Protein AF-C7ML06-F1 (afdb_monomer)

Solvent-accessible surface area (backbone atoms only — not comparable to full-atom values): 7392 Å² total; per-residue (Å²): 118,68,74,56,56,66,60,49,49,60,55,52,52,50,52,53,48,52,53,49,52,52,51,50,60,60,67,72,58,82,78,72,74,60,68,58,50,53,49,45,51,52,51,38,52,52,24,48,51,47,26,54,52,26,45,50,47,19,52,52,22,54,76,71,66,38,65,68,53,25,57,52,24,45,51,55,19,52,54,23,46,54,54,30,50,54,39,48,50,52,47,53,53,49,50,70,76,40,78,83,75,61,95,66,79,74,74,73,79,69,89,71,72,60,67,68,60,55,52,52,52,52,53,50,52,54,56,64,73,69,110

Mean predicted aligned error: 15.05 Å

Secondary structure (DSSP, 8-state):
-HHHHHHHHHHHHHHHHHHHHHHHHHHT--S-THHHHHHHHHHHHHHHHHHHHHHHHHHHHHHTT-HHHHHHHHHHHHHHHHHHHHHHHHHHHHHHH-TT----------SS--HHHHHHHHHHHHHHTT-

Nearest PDB structures (foldseek):
  6cnn-assembly1_A  TM=5.145E-01  e=2.661E+00  Homo sapiens
  7ytj-assembly1_A  TM=5.820E-01  e=3.762E+00  Saccharomyces cerevisiae
  6zw6-assembly1_A  TM=3.380E-01  e=1.882E+00  Nostoc punctiforme
  6ye4-assembly1_C  TM=3.956E-01  e=4.473E+00  Serratia marcescens
  5zfv-assembly1_E  TM=4.117E-01  e=5.970E+00  Escherichia coli K-12

Sequence (131 aa):
MVARFARVLPLLVVMALIAAVIYVAVSWRSSPNRAKELLIHIFFGINGLICAFFGLAALYALFESNSVAVELAFSFFAVGAIGLVVTAICRTIFHRNHPHYRFIPVEAEVINPPIWQRIAAEVLRRLLHRR

Structure (mmCIF, N/CA/C/O backbone):
data_AF-C7ML06-F1
#
_entry.id   AF-C7ML06-F1
#
loop_
_atom_site.group_PDB
_atom_site.id
_atom_site.type_symbol
_atom_site.label_atom_id
_atom_site.label_alt_id
_atom_site.label_comp_id
_atom_site.label_asym_id
_atom_site.label_entity_id
_atom_site.label_seq_id
_atom_site.pdbx_PDB_ins_code
_atom_site.Cartn_x
_atom_site.Cartn_y
_atom_site.Cartn_z
_atom_site.occupancy
_atom_site.B_iso_or_equiv
_atom_site.auth_seq_id
_atom_site.auth_comp_id
_atom_site.auth_asym_id
_atom_site.auth_atom_id
_atom_site.pdbx_PDB_model_num
ATOM 1 N N . MET A 1 1 ? -30.906 -8.870 13.295 1.00 50.88 1 MET A N 1
ATOM 2 C CA . MET A 1 1 ? -29.646 -9.634 13.104 1.00 50.88 1 MET A CA 1
ATOM 3 C C . MET A 1 1 ? -29.252 -9.817 11.628 1.00 50.88 1 MET A C 1
ATOM 5 O O . MET A 1 1 ? -28.063 -9.869 11.351 1.00 50.88 1 MET A O 1
ATOM 9 N N . VAL A 1 2 ? -30.195 -9.786 10.671 1.00 45.53 2 VAL A N 1
ATOM 10 C CA . VAL A 1 2 ? -29.931 -9.796 9.207 1.00 45.53 2 VAL A CA 1
ATOM 11 C C . VAL A 1 2 ? -29.136 -8.568 8.711 1.00 45.53 2 VAL A C 1
ATOM 13 O O . VAL A 1 2 ? -28.291 -8.690 7.831 1.00 45.53 2 VAL A O 1
ATOM 16 N N . ALA A 1 3 ? -29.305 -7.400 9.343 1.00 52.03 3 ALA A N 1
ATOM 17 C CA . ALA A 1 3 ? -28.588 -6.170 8.977 1.00 52.03 3 ALA A CA 1
ATOM 18 C C . ALA A 1 3 ? -27.055 -6.240 9.152 1.00 52.03 3 ALA A C 1
ATOM 20 O O . ALA A 1 3 ? -26.329 -5.480 8.517 1.00 52.03 3 ALA A O 1
ATOM 21 N N . ARG A 1 4 ? -26.544 -7.154 9.993 1.00 54.75 4 ARG A N 1
ATOM 22 C CA . ARG A 1 4 ? -25.095 -7.370 10.150 1.00 54.75 4 ARG A CA 1
ATOM 23 C C . ARG A 1 4 ? -24.512 -8.202 9.007 1.00 54.75 4 ARG A C 1
ATOM 25 O O . ARG A 1 4 ? -23.443 -7.863 8.518 1.00 54.75 4 ARG A O 1
ATOM 32 N N . PHE A 1 5 ? -25.230 -9.218 8.522 1.00 45.69 5 PHE A N 1
ATOM 33 C CA . PHE A 1 5 ? -24.801 -10.018 7.365 1.00 45.69 5 PHE A CA 1
ATOM 34 C C . PHE A 1 5 ? -24.693 -9.178 6.087 1.00 45.69 5 PHE A C 1
ATOM 36 O O . PHE A 1 5 ? -23.742 -9.342 5.327 1.00 45.69 5 PHE A O 1
ATOM 43 N N . ALA A 1 6 ? -25.590 -8.204 5.908 1.00 56.16 6 ALA A N 1
ATOM 44 C CA . ALA A 1 6 ? -25.515 -7.242 4.808 1.00 56.16 6 ALA A CA 1
ATOM 45 C C . ALA A 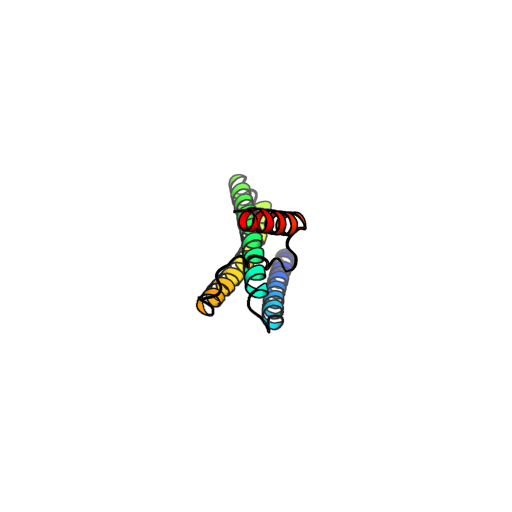1 6 ? -24.265 -6.334 4.860 1.00 56.16 6 ALA A C 1
ATOM 47 O O . ALA A 1 6 ? -23.846 -5.844 3.818 1.00 56.16 6 ALA A O 1
ATOM 48 N N . ARG A 1 7 ? -23.637 -6.136 6.034 1.00 57.84 7 ARG A N 1
ATOM 49 C CA . ARG A 1 7 ? -22.347 -5.422 6.173 1.00 57.84 7 ARG A CA 1
ATOM 50 C C . ARG A 1 7 ? -21.125 -6.320 5.972 1.00 57.84 7 ARG A C 1
ATOM 52 O O . ARG A 1 7 ? -20.084 -5.830 5.558 1.00 57.84 7 ARG A O 1
ATOM 59 N N . VAL A 1 8 ? -21.237 -7.620 6.241 1.00 56.91 8 VAL A N 1
ATOM 60 C CA . VAL A 1 8 ? -20.147 -8.593 6.016 1.00 56.91 8 VAL A CA 1
ATOM 61 C C . VAL A 1 8 ? -20.007 -8.932 4.530 1.00 56.91 8 VAL A C 1
ATOM 63 O O . VAL A 1 8 ? -18.901 -9.147 4.039 1.00 56.91 8 VAL A O 1
ATOM 66 N N . LEU A 1 9 ? -21.121 -8.924 3.796 1.00 64.94 9 LEU A N 1
ATOM 67 C CA . LEU A 1 9 ? -21.166 -9.183 2.360 1.00 64.94 9 LEU A CA 1
ATOM 68 C C . LEU A 1 9 ? -20.241 -8.268 1.526 1.00 64.94 9 LEU A C 1
ATOM 70 O O . LEU A 1 9 ? -19.448 -8.806 0.755 1.00 64.94 9 LEU A O 1
ATOM 74 N N . PRO A 1 10 ? -20.255 -6.926 1.673 1.00 67.75 10 PRO A N 1
ATOM 75 C CA . PRO A 1 10 ? -19.339 -6.064 0.930 1.00 67.75 10 PRO A CA 1
ATOM 76 C C . PRO A 1 10 ? -17.873 -6.332 1.293 1.00 67.75 10 PRO A C 1
ATOM 78 O O . PRO A 1 10 ? -17.020 -6.286 0.414 1.00 67.75 10 PRO A O 1
ATOM 81 N N . LEU A 1 11 ? -17.573 -6.700 2.543 1.00 58.41 11 LEU A N 1
ATOM 82 C CA . LEU A 1 11 ? -16.216 -7.056 2.966 1.00 58.41 11 LEU A CA 1
ATOM 83 C C . LEU A 1 11 ? -15.714 -8.332 2.263 1.00 58.41 11 LEU A C 1
ATOM 85 O O . LEU A 1 11 ? -14.578 -8.386 1.793 1.00 58.41 11 LEU A O 1
ATOM 89 N N . LEU A 1 12 ? -16.579 -9.344 2.141 1.00 67.06 12 LEU A N 1
ATOM 90 C CA . LEU A 1 12 ? -16.290 -10.581 1.408 1.00 67.06 12 LEU A CA 1
ATOM 91 C C . LEU A 1 12 ? -16.097 -10.338 -0.091 1.00 67.06 12 LEU A C 1
ATOM 93 O O . LEU A 1 12 ? -15.182 -10.899 -0.692 1.00 67.06 12 LEU A O 1
ATOM 97 N N . VAL A 1 13 ? -16.920 -9.477 -0.692 1.00 73.88 13 VAL A N 1
ATOM 98 C CA . VAL A 1 13 ? -16.783 -9.090 -2.104 1.00 73.88 13 VAL A CA 1
ATOM 99 C C . VAL A 1 13 ? -15.458 -8.367 -2.341 1.00 73.88 13 VAL A C 1
ATOM 101 O O . VAL A 1 13 ? -14.775 -8.646 -3.323 1.00 73.88 13 VAL A O 1
ATOM 104 N N . VAL A 1 14 ? -15.044 -7.499 -1.417 1.00 74.00 14 VAL A N 1
ATOM 105 C CA . VAL A 1 14 ? -13.744 -6.820 -1.486 1.00 74.00 14 VAL A CA 1
ATOM 106 C C . VAL A 1 14 ? -12.584 -7.814 -1.355 1.00 74.00 14 VAL A C 1
ATOM 108 O O . VAL A 1 14 ? -11.618 -7.715 -2.106 1.00 74.00 14 VAL A O 1
ATOM 111 N N . MET A 1 15 ? -12.688 -8.820 -0.482 1.00 61.56 15 MET A N 1
ATOM 112 C CA . MET A 1 15 ? -11.703 -9.909 -0.389 1.00 61.56 15 MET A CA 1
ATOM 113 C C . MET A 1 15 ? -11.589 -10.725 -1.676 1.00 61.56 15 MET A C 1
ATOM 115 O O . MET A 1 15 ? -10.478 -10.982 -2.143 1.00 61.56 15 MET A O 1
ATOM 119 N N . ALA A 1 16 ? -12.718 -11.075 -2.288 1.00 71.38 16 ALA A N 1
ATOM 120 C CA . ALA A 1 16 ? -12.735 -11.766 -3.572 1.00 71.38 16 ALA A CA 1
ATOM 121 C C . ALA A 1 16 ? -12.132 -10.903 -4.695 1.00 71.38 16 ALA A C 1
ATOM 123 O O . ALA A 1 16 ? -11.350 -11.401 -5.504 1.00 71.38 16 ALA A O 1
ATOM 124 N N . LEU A 1 17 ? -12.437 -9.602 -4.716 1.00 68.75 17 LEU A N 1
ATOM 125 C CA . LEU A 1 17 ? -11.879 -8.655 -5.682 1.00 68.75 17 LEU A CA 1
ATOM 126 C C . LEU A 1 17 ? -10.371 -8.482 -5.515 1.00 68.75 17 LEU A C 1
ATOM 128 O O . LEU A 1 17 ? -9.656 -8.509 -6.511 1.00 68.75 17 LEU A O 1
ATOM 132 N N . ILE A 1 18 ? -9.866 -8.361 -4.284 1.00 67.56 18 ILE A N 1
ATOM 133 C CA . ILE A 1 18 ? -8.421 -8.304 -4.029 1.00 67.56 18 ILE A CA 1
ATOM 134 C C . ILE A 1 18 ? -7.752 -9.580 -4.546 1.00 67.56 18 ILE A C 1
ATOM 136 O O . ILE A 1 18 ? -6.776 -9.494 -5.287 1.00 67.56 18 ILE A O 1
ATOM 140 N N . ALA A 1 19 ? -8.293 -10.756 -4.221 1.00 66.19 19 ALA A N 1
ATOM 141 C CA . ALA A 1 19 ? -7.753 -12.027 -4.699 1.00 66.19 19 ALA A CA 1
ATOM 142 C C . ALA A 1 19 ? -7.738 -12.111 -6.238 1.00 66.19 19 ALA A C 1
ATOM 144 O O . ALA A 1 19 ? -6.738 -12.527 -6.826 1.00 66.19 19 ALA A O 1
ATOM 145 N N . ALA A 1 20 ? -8.806 -11.651 -6.896 1.00 65.94 20 ALA A N 1
ATOM 146 C CA . ALA A 1 20 ? -8.896 -11.590 -8.352 1.00 65.94 20 ALA A CA 1
ATOM 147 C C . ALA A 1 20 ? -7.877 -10.611 -8.957 1.00 65.94 20 ALA A C 1
ATOM 149 O O . ALA A 1 20 ? -7.193 -10.955 -9.918 1.00 65.94 20 ALA A O 1
ATOM 150 N N . VAL A 1 21 ? -7.714 -9.421 -8.375 1.00 64.62 21 VAL A N 1
ATOM 151 C CA . VAL A 1 21 ? -6.723 -8.428 -8.816 1.00 64.62 21 VAL A CA 1
ATOM 152 C C . VAL A 1 21 ? -5.305 -8.974 -8.669 1.00 64.62 21 VAL A C 1
ATOM 154 O O . VAL A 1 21 ? -4.503 -8.815 -9.584 1.00 64.62 21 VAL A O 1
ATOM 157 N N . ILE A 1 22 ? -4.998 -9.669 -7.571 1.00 63.72 22 ILE A N 1
ATOM 158 C CA . ILE A 1 22 ? -3.699 -10.324 -7.364 1.00 63.72 22 ILE A CA 1
ATOM 159 C C . ILE A 1 22 ? -3.471 -11.392 -8.431 1.00 63.72 22 ILE A C 1
ATOM 161 O O . ILE A 1 22 ? -2.414 -11.412 -9.055 1.00 63.72 22 ILE A O 1
ATOM 165 N N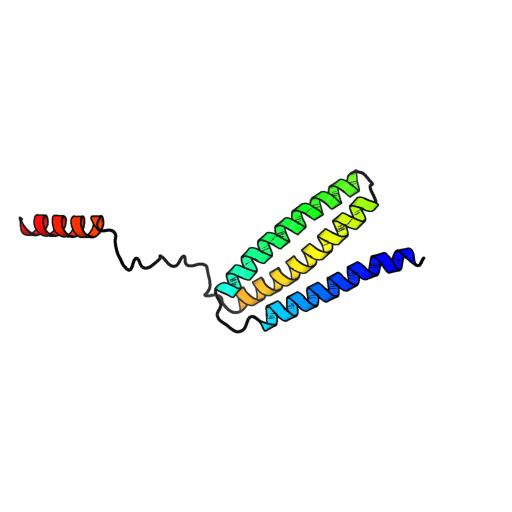 . TYR A 1 23 ? -4.461 -12.246 -8.687 1.00 64.19 23 TYR A N 1
ATOM 166 C CA . TYR A 1 23 ? -4.371 -13.283 -9.712 1.00 64.19 23 TYR A CA 1
ATOM 167 C C . TYR A 1 23 ? -4.164 -12.699 -11.117 1.00 64.19 23 TYR A C 1
ATOM 169 O O . TYR A 1 23 ? -3.298 -13.157 -11.864 1.00 64.19 23 TYR A O 1
ATOM 177 N N . VAL A 1 24 ? -4.908 -11.652 -11.480 1.00 55.78 24 VAL A N 1
ATOM 178 C CA . VAL A 1 24 ? -4.788 -10.977 -12.781 1.00 55.78 24 VAL A CA 1
ATOM 179 C C . VAL A 1 24 ? -3.442 -10.255 -12.898 1.00 55.78 24 VAL A C 1
ATOM 181 O O . VAL A 1 24 ? -2.747 -10.406 -13.899 1.00 55.78 24 VAL A O 1
ATOM 184 N N . ALA A 1 25 ? -3.003 -9.555 -11.852 1.00 57.16 25 ALA A N 1
ATOM 185 C CA . ALA A 1 25 ? -1.700 -8.895 -11.819 1.00 57.16 25 ALA A CA 1
ATOM 186 C C . ALA A 1 25 ? -0.529 -9.888 -11.882 1.00 57.16 25 ALA A C 1
ATOM 188 O O . ALA A 1 25 ? 0.509 -9.573 -12.462 1.00 57.16 25 ALA A O 1
ATOM 189 N N . VAL A 1 26 ? -0.679 -11.082 -11.300 1.00 52.84 26 VAL A N 1
ATOM 190 C CA . VAL A 1 26 ? 0.301 -12.174 -11.384 1.00 52.84 26 VAL A CA 1
ATOM 191 C C . VAL A 1 26 ? 0.287 -12.815 -12.774 1.00 52.84 26 VAL A C 1
ATOM 193 O O . VAL A 1 26 ? 1.354 -13.030 -13.349 1.00 52.84 26 VAL A O 1
ATOM 196 N N . SER A 1 27 ? -0.893 -13.068 -13.343 1.00 49.34 27 SER A N 1
ATOM 197 C CA . SER A 1 27 ? -1.045 -13.742 -14.642 1.00 49.34 27 SER A CA 1
ATOM 198 C C . SER A 1 27 ? -0.652 -12.869 -15.839 1.00 49.34 27 SER A C 1
ATOM 200 O O . SER A 1 27 ? -0.081 -13.381 -16.797 1.00 49.34 27 SER A O 1
ATOM 202 N N . TRP A 1 28 ? -0.837 -11.547 -15.778 1.00 47.97 28 TRP A N 1
ATOM 203 C CA . TRP A 1 28 ? -0.455 -10.619 -16.857 1.00 47.97 28 TRP A CA 1
ATOM 204 C C . TRP A 1 28 ? 1.048 -10.302 -16.902 1.00 47.97 28 TRP A C 1
ATOM 206 O O . TRP A 1 28 ? 1.530 -9.608 -17.794 1.00 47.97 28 TRP A O 1
ATOM 216 N N . ARG A 1 29 ? 1.829 -10.807 -15.944 1.00 48.66 29 ARG A N 1
ATOM 217 C CA . ARG A 1 29 ? 3.218 -10.393 -15.701 1.00 48.66 29 ARG A CA 1
ATOM 218 C C . ARG A 1 29 ? 4.264 -11.261 -16.409 1.00 48.66 29 ARG A C 1
ATOM 220 O O . ARG A 1 29 ? 5.430 -11.282 -16.004 1.00 48.66 29 ARG A O 1
ATOM 227 N N . SER A 1 30 ? 3.904 -11.969 -17.468 1.00 46.06 30 SER A N 1
ATOM 228 C CA . SER A 1 30 ? 4.862 -12.717 -18.286 1.00 46.06 30 SER A CA 1
ATOM 229 C C . SER A 1 30 ? 5.640 -11.765 -19.235 1.00 46.06 30 SER A C 1
ATOM 231 O O . SER A 1 30 ? 5.251 -11.594 -20.381 1.00 46.06 30 SER A O 1
ATOM 233 N N . SER A 1 31 ? 6.742 -11.157 -18.724 1.00 44.03 31 SER A N 1
ATOM 234 C CA . SER A 1 31 ? 7.846 -10.383 -19.400 1.00 44.03 31 SER A CA 1
ATOM 235 C C . SER A 1 31 ? 7.762 -8.826 -19.506 1.00 44.03 31 SER A C 1
ATOM 237 O O . SER A 1 31 ? 6.653 -8.316 -19.623 1.00 44.03 31 SER A O 1
ATOM 239 N N . PRO A 1 32 ? 8.870 -8.016 -19.505 1.00 55.78 32 PRO A N 1
ATOM 240 C CA . PRO A 1 32 ? 10.226 -8.160 -18.935 1.00 55.78 32 PRO A CA 1
ATOM 241 C C . PRO A 1 32 ? 10.534 -7.057 -17.871 1.00 55.78 32 PRO A C 1
ATOM 243 O O . PRO A 1 32 ? 10.425 -5.864 -18.118 1.00 55.78 32 PRO A O 1
ATOM 246 N N . ASN A 1 33 ? 10.901 -7.458 -16.654 1.00 61.44 33 ASN A N 1
ATOM 247 C CA . ASN A 1 33 ? 11.419 -6.739 -15.463 1.00 61.44 33 ASN A CA 1
ATOM 248 C C . ASN A 1 33 ? 11.273 -5.213 -15.180 1.00 61.44 33 ASN A C 1
ATOM 250 O O . ASN A 1 33 ? 11.105 -4.890 -14.008 1.00 61.44 33 ASN A O 1
ATOM 254 N N . ARG A 1 34 ? 11.279 -4.265 -16.128 1.00 58.25 34 ARG A N 1
ATOM 255 C CA . ARG A 1 34 ? 11.186 -2.810 -15.824 1.00 58.25 34 ARG A CA 1
ATOM 256 C C . ARG A 1 34 ? 9.782 -2.315 -15.515 1.00 58.25 34 ARG A C 1
ATOM 258 O O . ARG A 1 34 ? 9.558 -1.696 -14.480 1.00 58.25 34 ARG A O 1
ATOM 265 N N . ALA A 1 35 ? 8.817 -2.625 -16.381 1.00 63.66 35 ALA A N 1
ATOM 266 C CA . ALA A 1 35 ? 7.407 -2.273 -16.157 1.00 63.66 35 ALA A CA 1
ATOM 267 C C . ALA A 1 35 ? 6.884 -2.889 -14.849 1.00 63.66 35 ALA A C 1
ATOM 269 O O . ALA A 1 35 ? 6.064 -2.325 -14.127 1.00 63.66 35 ALA A O 1
ATOM 270 N N . LYS A 1 36 ? 7.449 -4.050 -14.520 1.00 64.06 36 LYS A N 1
ATOM 271 C CA . LYS A 1 36 ? 7.224 -4.777 -13.287 1.00 64.06 36 LYS A CA 1
ATOM 272 C C . LYS A 1 36 ? 7.614 -3.962 -12.050 1.00 64.06 36 LYS A C 1
ATOM 274 O O . LYS A 1 36 ? 6.820 -3.867 -11.111 1.00 64.06 36 LYS A O 1
ATOM 279 N N . GLU A 1 37 ? 8.813 -3.402 -12.045 1.00 66.75 37 GLU A N 1
ATOM 280 C CA . GLU A 1 37 ? 9.336 -2.610 -10.935 1.00 66.75 37 GLU A CA 1
ATOM 281 C C . GLU A 1 37 ? 8.589 -1.283 -10.775 1.00 66.75 37 GLU A C 1
ATOM 283 O O . GLU A 1 37 ? 8.199 -0.933 -9.661 1.00 66.75 37 GLU A O 1
ATOM 288 N N . LEU A 1 38 ? 8.285 -0.608 -11.890 1.00 69.69 38 LEU A N 1
AT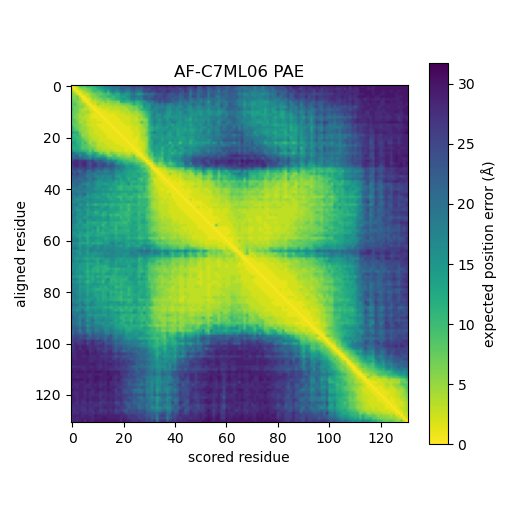OM 289 C CA . LEU A 1 38 ? 7.529 0.647 -11.881 1.00 69.69 38 LEU A CA 1
ATOM 290 C C . LEU A 1 38 ? 6.115 0.456 -11.313 1.00 69.69 38 LEU A C 1
ATOM 292 O O . LEU A 1 38 ? 5.675 1.243 -10.477 1.00 69.69 38 LEU A O 1
ATOM 296 N N . LEU A 1 39 ? 5.434 -0.629 -11.700 1.00 73.88 39 LEU A N 1
ATOM 297 C CA . LEU A 1 39 ? 4.117 -0.971 -11.165 1.00 73.88 39 LEU A CA 1
ATOM 298 C C . LEU A 1 39 ? 4.169 -1.205 -9.653 1.00 73.88 39 LEU A C 1
ATOM 300 O O . LEU A 1 39 ? 3.344 -0.659 -8.930 1.00 73.88 39 LEU A O 1
ATOM 304 N N . ILE A 1 40 ? 5.147 -1.979 -9.165 1.00 74.31 40 ILE A N 1
ATOM 305 C CA . ILE A 1 40 ? 5.312 -2.212 -7.722 1.00 74.31 40 ILE A CA 1
ATOM 306 C C . ILE A 1 40 ? 5.570 -0.888 -6.997 1.00 74.31 40 ILE A C 1
ATOM 308 O O . ILE A 1 40 ? 4.997 -0.661 -5.937 1.00 74.31 40 ILE A O 1
ATOM 312 N N . HIS A 1 41 ? 6.412 -0.014 -7.552 1.00 72.31 41 HIS A N 1
ATOM 313 C CA . HIS A 1 41 ? 6.762 1.260 -6.930 1.00 72.31 41 HIS A CA 1
ATOM 314 C C . HIS A 1 41 ? 5.553 2.197 -6.808 1.00 72.31 41 HIS A C 1
ATOM 316 O O . HIS A 1 41 ? 5.258 2.678 -5.714 1.00 72.31 41 HIS A O 1
ATOM 322 N N . ILE A 1 42 ? 4.815 2.400 -7.904 1.00 73.00 42 ILE A N 1
ATOM 323 C CA . ILE A 1 42 ? 3.617 3.251 -7.930 1.00 73.00 42 ILE A CA 1
ATOM 324 C C . ILE A 1 42 ? 2.542 2.675 -7.008 1.00 73.00 42 ILE A C 1
ATOM 326 O O . ILE A 1 42 ? 1.966 3.391 -6.192 1.00 73.00 42 ILE A O 1
ATOM 330 N N . PHE A 1 43 ? 2.299 1.369 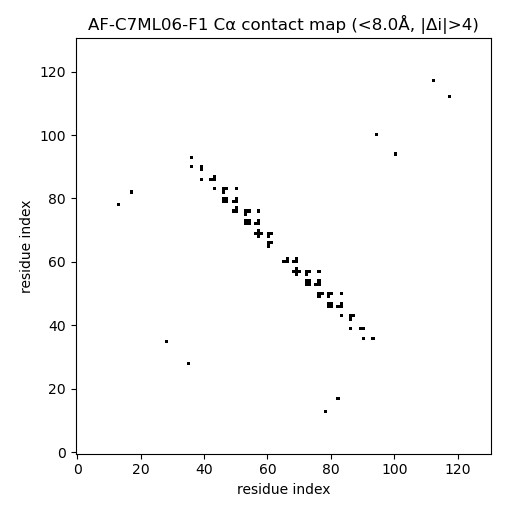-7.093 1.00 74.31 43 PHE A N 1
ATOM 331 C CA . PHE A 1 43 ? 1.253 0.719 -6.317 1.00 74.31 43 PHE A CA 1
ATOM 332 C C . PHE A 1 43 ? 1.590 0.694 -4.817 1.00 74.31 43 PHE A C 1
ATOM 334 O O . PHE A 1 43 ? 0.701 0.886 -3.989 1.00 74.31 43 PHE A O 1
ATOM 341 N N . PHE A 1 44 ? 2.868 0.557 -4.448 1.00 80.38 44 PHE A N 1
ATOM 342 C CA . PHE A 1 44 ? 3.323 0.692 -3.062 1.00 80.38 44 PHE A CA 1
ATOM 343 C C . PHE A 1 44 ? 3.143 2.125 -2.546 1.00 80.38 44 PHE A C 1
ATOM 345 O O . PHE A 1 44 ? 2.671 2.311 -1.428 1.00 80.38 44 PHE A O 1
ATOM 352 N N . GLY A 1 45 ? 3.456 3.134 -3.366 1.00 74.69 45 GLY A N 1
ATOM 353 C CA . GLY A 1 45 ? 3.241 4.541 -3.024 1.00 74.69 45 GLY A CA 1
ATOM 354 C C . GLY A 1 45 ? 1.765 4.874 -2.793 1.00 74.69 45 GLY A C 1
ATOM 355 O O . GLY A 1 45 ? 1.418 5.441 -1.759 1.00 74.69 45 GLY A O 1
ATOM 356 N N . ILE A 1 46 ? 0.885 4.460 -3.711 1.00 75.12 46 ILE A N 1
ATOM 357 C CA . ILE A 1 46 ? -0.561 4.714 -3.617 1.00 75.12 46 ILE A CA 1
ATOM 358 C C . ILE A 1 46 ? -1.174 3.988 -2.414 1.00 75.12 46 ILE A C 1
ATOM 360 O O . ILE A 1 46 ? -1.865 4.619 -1.618 1.00 75.12 46 ILE A O 1
ATOM 364 N N . ASN A 1 47 ? -0.900 2.689 -2.228 1.00 80.06 47 ASN A N 1
ATOM 365 C CA . ASN A 1 47 ? -1.419 1.958 -1.065 1.00 80.06 47 ASN A CA 1
ATOM 366 C C . ASN A 1 47 ? -0.867 2.523 0.250 1.00 80.06 47 ASN A C 1
ATOM 368 O O . ASN A 1 47 ? -1.595 2.587 1.236 1.00 80.06 47 ASN A O 1
ATOM 372 N N . GLY A 1 48 ? 0.391 2.977 0.266 1.00 81.88 48 GLY A N 1
ATOM 373 C CA . GLY A 1 48 ? 0.994 3.607 1.439 1.00 81.88 48 GLY A CA 1
ATOM 374 C C . GLY A 1 48 ? 0.287 4.910 1.806 1.00 81.88 48 GLY A C 1
ATOM 375 O O . GLY A 1 48 ? -0.042 5.119 2.972 1.00 81.88 48 GLY A O 1
ATOM 376 N N . LEU A 1 49 ? -0.019 5.745 0.808 1.00 83.69 49 LEU A N 1
ATOM 377 C CA . LEU A 1 49 ? -0.768 6.987 0.992 1.00 83.69 49 LEU A CA 1
ATOM 378 C C . LEU A 1 49 ? -2.191 6.726 1.504 1.00 83.69 49 LEU A C 1
ATOM 380 O O . LEU A 1 49 ? -2.629 7.378 2.448 1.00 83.69 49 LEU A O 1
ATOM 384 N N . ILE A 1 50 ? -2.891 5.750 0.920 1.00 79.44 50 ILE A N 1
ATOM 385 C CA . ILE A 1 50 ? -4.242 5.353 1.343 1.00 79.44 50 ILE A CA 1
ATOM 386 C C . ILE A 1 50 ? -4.219 4.851 2.791 1.00 79.44 50 ILE A C 1
ATOM 388 O O . ILE A 1 50 ? -5.033 5.293 3.601 1.00 79.44 50 ILE A O 1
ATOM 392 N N . CYS A 1 51 ? -3.265 3.985 3.148 1.00 84.56 51 CYS A N 1
ATOM 393 C CA . CYS A 1 51 ? -3.083 3.530 4.526 1.00 84.56 51 CYS A CA 1
ATOM 394 C C . CYS A 1 51 ? -2.818 4.688 5.486 1.00 84.56 51 CYS A C 1
ATOM 396 O O . CYS A 1 51 ? -3.438 4.750 6.543 1.00 84.56 51 CYS A O 1
ATOM 398 N N . ALA A 1 52 ? -1.921 5.609 5.138 1.00 84.75 52 ALA A N 1
ATOM 399 C CA . ALA A 1 52 ? -1.612 6.747 5.994 1.00 84.75 52 ALA A CA 1
ATOM 400 C C . ALA A 1 52 ? -2.850 7.629 6.217 1.00 84.75 52 ALA A C 1
ATOM 402 O O . ALA A 1 52 ? -3.172 7.961 7.355 1.00 84.75 52 ALA A O 1
ATOM 403 N N . PHE A 1 53 ? -3.580 7.949 5.145 1.00 83.38 53 PHE A N 1
ATOM 404 C CA . PHE A 1 53 ? -4.760 8.806 5.200 1.00 83.38 53 PHE A CA 1
ATOM 405 C C . PHE A 1 53 ? -5.902 8.178 6.009 1.00 83.38 53 PHE A C 1
ATOM 407 O O . PHE A 1 53 ? -6.410 8.791 6.947 1.00 83.38 53 PHE A O 1
ATOM 414 N N . PHE A 1 54 ? -6.277 6.933 5.701 1.00 82.50 54 PHE A N 1
ATOM 415 C CA . PHE A 1 54 ? -7.358 6.250 6.416 1.00 82.50 54 PHE A CA 1
ATOM 416 C C . PHE A 1 54 ? -6.965 5.826 7.832 1.00 82.50 54 PHE A C 1
ATOM 418 O O . PHE A 1 54 ? -7.825 5.796 8.708 1.00 82.50 54 PHE A O 1
ATOM 425 N N . GLY A 1 55 ? -5.683 5.560 8.088 1.00 85.25 55 GLY A N 1
ATOM 426 C CA . GLY A 1 55 ? -5.172 5.321 9.437 1.00 85.25 55 GLY A CA 1
ATOM 427 C C . GLY A 1 55 ? -5.312 6.561 10.318 1.00 85.25 55 GLY A C 1
ATOM 428 O O . GLY A 1 55 ? -5.802 6.459 11.442 1.00 85.25 55 GLY A O 1
ATOM 429 N N . LEU A 1 56 ? -4.972 7.743 9.787 1.00 85.81 56 LEU A N 1
ATOM 430 C CA . LEU A 1 56 ? -5.192 9.020 10.473 1.00 85.81 56 LEU A CA 1
ATOM 431 C C . LEU A 1 56 ? -6.681 9.297 10.698 1.00 85.81 56 LEU A C 1
ATOM 433 O O . LEU A 1 56 ? -7.069 9.694 11.793 1.00 85.81 56 LEU A O 1
ATOM 437 N N . ALA A 1 57 ? -7.517 9.056 9.686 1.00 77.12 57 ALA A N 1
ATOM 438 C CA . ALA A 1 57 ? -8.962 9.235 9.794 1.00 77.12 57 ALA A CA 1
ATOM 439 C C . ALA A 1 57 ? -9.583 8.302 10.848 1.00 77.12 57 ALA A C 1
ATOM 441 O O . ALA A 1 57 ? -10.446 8.729 11.612 1.00 77.12 57 ALA A O 1
ATOM 442 N N . ALA A 1 58 ? -9.118 7.051 10.933 1.00 80.06 58 ALA A N 1
ATOM 443 C CA . ALA A 1 58 ? -9.553 6.100 11.951 1.00 80.06 58 ALA A CA 1
ATOM 444 C C . ALA A 1 58 ? -9.124 6.540 13.359 1.00 80.06 58 ALA A C 1
ATOM 446 O O . ALA A 1 58 ? -9.936 6.488 14.279 1.00 80.06 58 ALA A O 1
ATOM 447 N N . LEU A 1 59 ? -7.886 7.022 13.522 1.00 86.19 59 LEU A N 1
ATOM 448 C CA . LEU A 1 59 ? -7.387 7.594 14.779 1.00 86.19 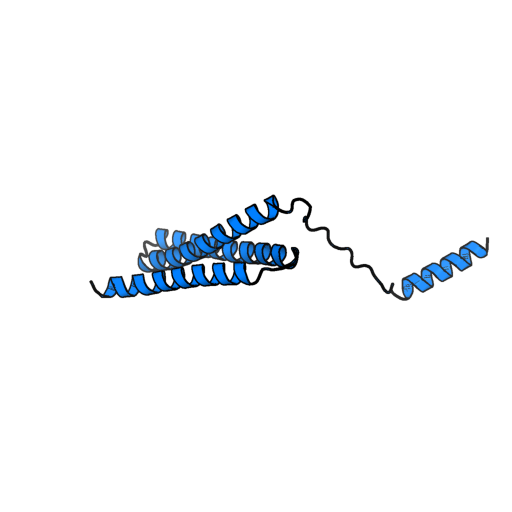59 LEU A CA 1
ATOM 449 C C . LEU A 1 59 ? -8.206 8.812 15.213 1.00 86.19 59 LEU A C 1
ATOM 451 O O . LEU A 1 59 ? -8.624 8.889 16.364 1.00 86.19 59 LEU A O 1
ATOM 455 N N . TYR A 1 60 ? -8.478 9.732 14.290 1.00 81.50 60 TYR A N 1
ATOM 456 C CA . TYR A 1 60 ? -9.299 10.911 14.554 1.00 81.50 60 TYR A CA 1
ATOM 457 C C . TYR A 1 60 ? -10.723 10.528 14.980 1.00 81.50 60 TYR A C 1
ATOM 459 O O . TYR A 1 60 ? -11.212 10.989 16.007 1.00 81.50 60 TYR A O 1
ATOM 467 N N . ALA A 1 61 ? -11.363 9.615 14.247 1.00 82.38 61 ALA A N 1
ATOM 468 C CA . ALA A 1 61 ? -12.695 9.125 14.586 1.00 82.38 61 ALA A CA 1
ATOM 469 C C . ALA A 1 61 ? -12.736 8.404 15.947 1.00 82.38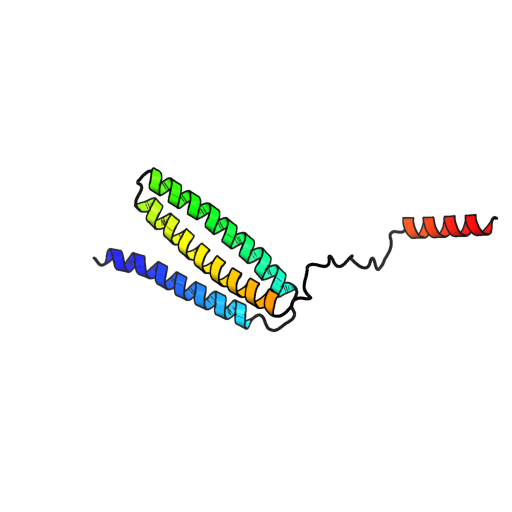 61 ALA A C 1
ATOM 471 O O . ALA A 1 61 ? -13.758 8.450 16.635 1.00 82.38 61 ALA A O 1
ATOM 472 N N . LEU A 1 62 ? -11.629 7.760 16.343 1.00 82.88 62 LEU A N 1
ATOM 473 C CA . LEU A 1 62 ? -11.483 7.119 17.648 1.00 82.88 62 LEU A CA 1
ATOM 474 C C . LEU A 1 62 ? -11.435 8.158 18.776 1.00 82.88 62 LEU A C 1
ATOM 476 O O . LEU A 1 62 ? -12.099 7.968 19.792 1.00 82.88 62 LEU A O 1
ATOM 480 N N . PHE A 1 63 ? -10.709 9.265 18.579 1.00 87.31 63 PHE A N 1
ATOM 481 C CA . PHE A 1 63 ? -10.688 10.396 19.515 1.00 87.31 63 PHE A CA 1
ATOM 482 C C . PHE A 1 63 ? -12.057 11.074 19.645 1.00 87.31 63 PHE A C 1
ATOM 484 O O . PHE A 1 63 ? -12.464 11.406 20.754 1.00 87.31 63 PHE A O 1
ATOM 491 N N . GLU A 1 64 ? -12.794 11.218 18.542 1.00 86.56 64 GLU A N 1
ATOM 492 C CA . GLU A 1 64 ? -14.157 11.772 18.528 1.00 86.56 64 GLU A CA 1
ATOM 493 C C . GLU A 1 64 ? -15.209 10.781 19.082 1.00 86.56 64 GLU A C 1
ATOM 495 O O . GLU A 1 64 ? -16.393 11.099 19.170 1.00 86.56 64 GLU A O 1
ATOM 500 N N . SER A 1 65 ? -14.814 9.554 19.453 1.00 81.69 65 SER A N 1
ATOM 501 C CA . SER A 1 65 ? -15.698 8.461 19.902 1.00 81.69 65 SER A CA 1
ATOM 502 C C . SER A 1 65 ? -16.825 8.090 18.915 1.00 81.69 65 SER A C 1
ATOM 504 O O . SER A 1 65 ? -17.841 7.499 19.289 1.00 81.69 65 SER A O 1
ATOM 506 N N . ASN A 1 66 ? -16.645 8.387 17.624 1.00 79.75 66 ASN A N 1
ATOM 507 C CA . ASN A 1 66 ? -17.634 8.122 16.582 1.00 79.75 66 ASN A CA 1
ATOM 508 C C . ASN A 1 66 ? -17.473 6.701 16.020 1.00 79.75 66 ASN A C 1
ATOM 510 O O . ASN A 1 66 ? -16.699 6.454 15.093 1.00 79.75 66 ASN A O 1
ATOM 514 N N . SER A 1 67 ? -18.250 5.762 16.564 1.00 77.31 67 SER A N 1
ATOM 515 C CA . SER A 1 67 ? -18.186 4.336 16.213 1.00 77.31 67 SER A CA 1
ATOM 516 C C . SER A 1 67 ? -18.432 4.043 14.728 1.00 77.31 67 SER A C 1
ATOM 518 O O . SER A 1 67 ? -17.798 3.149 14.170 1.00 77.31 67 SER A O 1
ATOM 520 N N . VAL A 1 68 ? -19.290 4.816 14.058 1.00 79.88 68 VAL A N 1
ATOM 521 C CA . VAL A 1 68 ? -19.603 4.628 12.630 1.00 79.88 68 VAL A CA 1
ATOM 522 C C . VAL A 1 68 ? -18.426 5.047 11.752 1.00 79.88 68 VAL A C 1
ATOM 524 O O . VAL A 1 68 ? -18.050 4.327 10.825 1.00 79.88 68 VAL A O 1
ATOM 527 N N . ALA A 1 69 ? -17.823 6.198 12.051 1.00 75.56 69 ALA A N 1
ATOM 528 C CA . ALA A 1 69 ? -16.664 6.692 11.317 1.00 75.56 69 ALA A CA 1
ATOM 529 C C . ALA A 1 69 ? -15.434 5.796 11.534 1.00 75.56 69 ALA A C 1
ATOM 531 O O . ALA A 1 69 ? -14.697 5.546 10.581 1.00 75.56 69 ALA A O 1
ATOM 532 N N . VAL A 1 70 ? -15.254 5.249 12.744 1.00 83.44 70 VAL A N 1
ATOM 533 C CA . VAL A 1 70 ? -14.188 4.280 13.045 1.00 83.44 70 VAL A CA 1
ATOM 534 C C . VAL A 1 70 ? -14.368 2.990 12.247 1.00 83.44 70 VAL A C 1
ATOM 536 O O . VAL A 1 70 ? -13.425 2.572 11.582 1.00 83.44 70 VAL A O 1
ATOM 539 N N . GLU A 1 71 ? -15.555 2.370 12.257 1.00 81.25 71 GLU A N 1
ATOM 540 C CA . GLU A 1 71 ? -15.807 1.132 11.497 1.00 81.25 71 GLU A CA 1
ATOM 541 C C . GLU A 1 71 ? -15.529 1.320 9.996 1.00 81.25 71 GLU A C 1
ATOM 543 O O . GLU A 1 71 ? -14.906 0.466 9.356 1.00 81.25 71 GLU A O 1
ATOM 548 N N . LEU A 1 72 ? -15.951 2.457 9.437 1.00 80.56 72 LEU A N 1
ATOM 549 C CA . LEU A 1 72 ? -15.763 2.776 8.026 1.00 80.56 72 LEU A CA 1
ATOM 550 C C . LEU A 1 72 ? -14.288 3.042 7.692 1.00 80.56 72 LEU A C 1
ATOM 552 O O . LEU A 1 72 ? -13.737 2.416 6.784 1.00 80.56 72 LEU A O 1
ATOM 556 N N . ALA A 1 73 ? -13.634 3.936 8.439 1.00 79.56 73 ALA A N 1
ATOM 557 C CA . ALA A 1 73 ? -12.236 4.294 8.218 1.00 79.56 73 ALA A CA 1
ATOM 558 C C . ALA A 1 73 ? -11.306 3.094 8.429 1.00 79.56 73 ALA A C 1
ATOM 560 O O . ALA A 1 73 ? -10.395 2.875 7.632 1.00 79.56 73 ALA A O 1
ATOM 561 N N . PHE A 1 74 ? -11.578 2.268 9.441 1.00 81.12 74 PHE A N 1
ATOM 562 C CA . PHE A 1 74 ? -10.821 1.050 9.703 1.00 81.12 74 PHE A CA 1
ATOM 563 C C . PHE A 1 74 ? -11.009 0.004 8.601 1.00 81.12 74 PHE A C 1
ATOM 565 O O . PHE A 1 74 ? -10.045 -0.655 8.223 1.00 81.12 74 PHE A O 1
ATOM 572 N N . SER A 1 75 ? -12.210 -0.123 8.029 1.00 81.06 75 SER A N 1
ATOM 573 C CA . SER A 1 75 ? -12.448 -1.029 6.897 1.00 81.06 75 SER A CA 1
ATOM 574 C C . SER A 1 75 ? -11.641 -0.615 5.663 1.00 81.06 75 SER A C 1
ATOM 576 O O . SER A 1 75 ? -10.973 -1.448 5.052 1.00 81.06 75 SER A O 1
ATOM 578 N N . PHE A 1 76 ? -11.632 0.678 5.324 1.00 77.88 76 PHE A N 1
ATOM 579 C CA . PHE A 1 76 ? -10.815 1.196 4.221 1.00 77.88 76 PHE A CA 1
ATOM 580 C C . PHE A 1 76 ? -9.314 1.074 4.497 1.00 77.88 76 PHE A C 1
ATOM 582 O O . PHE A 1 76 ? -8.553 0.682 3.610 1.00 77.88 76 PHE A O 1
ATOM 589 N N . PHE A 1 77 ? -8.894 1.338 5.735 1.00 83.50 77 PHE A N 1
ATOM 590 C CA . PHE A 1 77 ? -7.522 1.121 6.172 1.00 83.50 77 PHE A CA 1
ATOM 591 C C . PHE A 1 77 ? -7.111 -0.349 6.040 1.00 83.50 77 PHE A C 1
ATOM 593 O O . PHE A 1 77 ? -6.044 -0.631 5.505 1.00 83.50 77 PHE A O 1
ATOM 600 N N . ALA A 1 78 ? -7.960 -1.287 6.465 1.00 82.19 78 ALA A N 1
ATOM 601 C CA . ALA A 1 78 ? -7.690 -2.720 6.396 1.00 82.19 78 ALA A CA 1
ATOM 602 C C . ALA A 1 78 ? -7.514 -3.194 4.947 1.00 82.19 78 ALA A C 1
ATOM 604 O O . ALA A 1 78 ? -6.574 -3.925 4.644 1.00 82.19 78 ALA A O 1
ATOM 605 N N . VAL A 1 79 ? -8.366 -2.731 4.031 1.00 81.06 79 VAL A N 1
ATOM 606 C CA . VAL A 1 79 ? -8.256 -3.040 2.596 1.00 81.06 79 VAL A CA 1
ATOM 607 C C . VAL A 1 79 ? -6.957 -2.478 2.010 1.00 81.06 79 VAL A C 1
ATOM 609 O O . VAL A 1 79 ? -6.223 -3.209 1.341 1.00 81.06 79 VAL A O 1
ATOM 612 N N . GLY A 1 80 ? -6.630 -1.216 2.309 1.00 77.94 80 GLY A N 1
ATOM 613 C CA . GLY A 1 80 ? -5.366 -0.597 1.898 1.00 77.94 80 GLY A CA 1
ATOM 614 C C . GLY A 1 80 ? -4.142 -1.312 2.476 1.00 77.94 80 GLY A C 1
ATOM 615 O O . GLY A 1 80 ? -3.159 -1.519 1.769 1.00 77.94 80 GLY A O 1
ATOM 616 N N . ALA A 1 81 ? -4.221 -1.773 3.727 1.00 81.75 81 ALA A N 1
ATOM 617 C CA . ALA A 1 81 ? -3.142 -2.488 4.401 1.00 81.75 81 ALA A CA 1
ATOM 618 C C . ALA A 1 81 ? -2.898 -3.856 3.764 1.00 81.75 81 ALA A C 1
ATOM 620 O O . ALA A 1 81 ? -1.749 -4.232 3.542 1.00 81.75 81 ALA A O 1
ATOM 621 N N . ILE A 1 82 ? -3.960 -4.576 3.398 1.00 80.75 82 ILE A N 1
ATOM 622 C CA . ILE A 1 82 ? -3.847 -5.846 2.673 1.00 80.75 82 ILE A CA 1
ATOM 623 C C . ILE A 1 82 ? -3.194 -5.614 1.306 1.00 80.75 82 ILE A C 1
ATOM 625 O O . ILE A 1 82 ? -2.241 -6.313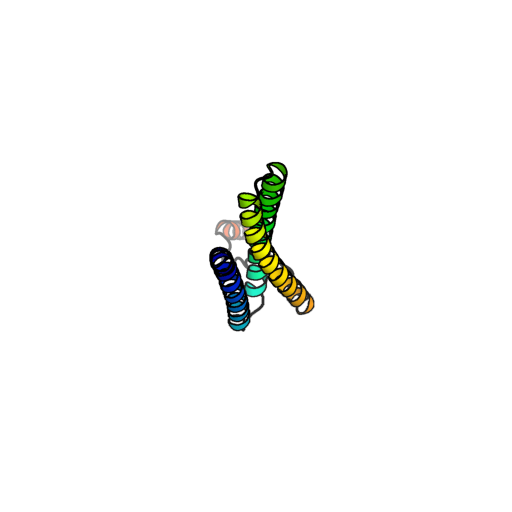 0.957 1.00 80.75 82 ILE A O 1
ATOM 629 N N . GLY A 1 83 ? -3.636 -4.592 0.565 1.00 75.19 83 GLY A N 1
ATOM 630 C CA . GLY A 1 83 ? -3.010 -4.189 -0.696 1.00 75.19 83 GLY A CA 1
ATOM 631 C C . GLY A 1 83 ? -1.526 -3.846 -0.527 1.00 75.19 83 GLY A C 1
ATOM 632 O O . GLY A 1 83 ? -0.683 -4.327 -1.289 1.00 75.19 83 GLY A O 1
ATOM 633 N N . LEU A 1 84 ? -1.178 -3.090 0.516 1.00 80.44 84 LEU A N 1
ATOM 634 C CA . LEU A 1 84 ? 0.198 -2.720 0.839 1.00 80.44 84 LEU A CA 1
ATOM 635 C C . LEU A 1 84 ? 1.060 -3.942 1.176 1.00 80.44 84 LEU A C 1
ATOM 637 O O . LEU A 1 84 ? 2.166 -4.054 0.653 1.00 80.44 84 LEU A O 1
ATOM 641 N N . VAL A 1 85 ? 0.561 -4.867 2.001 1.00 77.00 85 VAL A N 1
ATOM 642 C CA . VAL A 1 85 ? 1.272 -6.093 2.403 1.00 77.00 85 VAL A CA 1
ATOM 643 C C . VAL A 1 85 ? 1.558 -6.968 1.192 1.00 77.00 85 VAL A C 1
ATOM 645 O O . VAL A 1 85 ? 2.698 -7.383 0.993 1.00 77.00 85 VAL A O 1
ATOM 648 N N . VAL A 1 86 ? 0.560 -7.203 0.341 1.00 76.88 86 VAL A N 1
ATOM 649 C CA . VAL A 1 86 ? 0.745 -7.991 -0.883 1.00 76.88 86 VAL A CA 1
ATOM 650 C C . VAL A 1 86 ? 1.797 -7.341 -1.778 1.00 76.88 86 VAL A C 1
ATOM 652 O O . VAL A 1 86 ? 2.721 -8.001 -2.250 1.00 76.88 86 VAL A O 1
ATOM 655 N N . THR A 1 87 ? 1.724 -6.023 -1.940 1.00 75.81 87 THR A N 1
ATOM 656 C CA . THR A 1 87 ? 2.679 -5.266 -2.757 1.00 75.81 87 THR A CA 1
ATOM 657 C C . THR A 1 87 ? 4.081 -5.270 -2.158 1.00 75.81 87 THR A C 1
ATOM 659 O O . THR A 1 87 ? 5.061 -5.376 -2.894 1.00 75.81 87 THR A O 1
ATOM 662 N N . ALA A 1 88 ? 4.197 -5.208 -0.831 1.00 77.44 88 ALA A N 1
ATOM 663 C CA . ALA A 1 88 ? 5.457 -5.322 -0.109 1.00 77.44 88 ALA A CA 1
ATOM 664 C C . ALA A 1 88 ? 6.080 -6.712 -0.296 1.00 77.44 88 ALA A C 1
ATOM 666 O O . ALA A 1 88 ? 7.276 -6.809 -0.564 1.00 77.44 88 ALA A O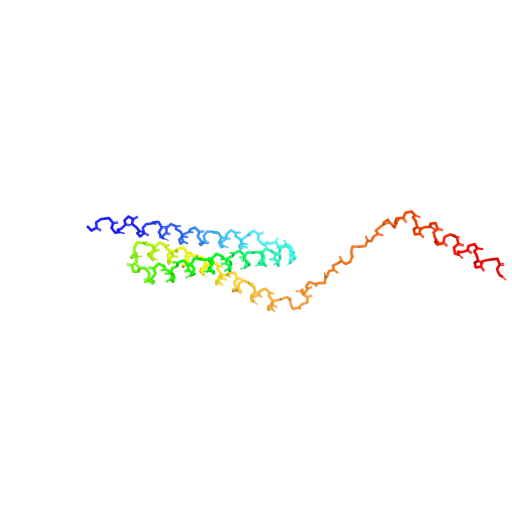 1
ATOM 667 N N . ILE A 1 89 ? 5.280 -7.781 -0.237 1.00 72.06 89 ILE A N 1
ATOM 668 C CA . ILE A 1 89 ? 5.735 -9.151 -0.514 1.00 72.06 89 ILE A CA 1
ATOM 669 C C . ILE A 1 89 ? 6.225 -9.256 -1.960 1.00 72.06 89 ILE A C 1
ATOM 671 O O . ILE A 1 89 ? 7.344 -9.715 -2.196 1.00 72.06 89 ILE A O 1
ATOM 675 N N . CYS A 1 90 ? 5.451 -8.758 -2.927 1.00 71.00 90 CYS A N 1
ATOM 676 C CA . CYS A 1 90 ? 5.862 -8.719 -4.329 1.00 71.00 90 CYS A CA 1
ATOM 677 C C . CYS A 1 90 ? 7.168 -7.936 -4.525 1.00 71.00 90 CYS A C 1
ATOM 679 O O . CYS A 1 90 ? 8.043 -8.387 -5.264 1.00 71.00 90 CYS A O 1
ATOM 681 N N . ARG A 1 91 ? 7.326 -6.793 -3.845 1.00 71.19 91 ARG A N 1
ATOM 682 C CA . ARG A 1 91 ? 8.541 -5.967 -3.878 1.00 71.19 91 ARG A CA 1
ATOM 683 C C . ARG A 1 91 ? 9.749 -6.718 -3.328 1.00 71.19 91 ARG A C 1
ATOM 685 O O . ARG A 1 91 ? 10.792 -6.745 -3.977 1.00 71.19 91 ARG A O 1
ATOM 692 N N . THR A 1 92 ? 9.601 -7.348 -2.166 1.00 71.06 92 THR A N 1
ATOM 693 C CA . THR A 1 92 ? 10.664 -8.112 -1.503 1.00 71.06 92 THR A CA 1
ATOM 694 C C . THR A 1 92 ? 11.096 -9.314 -2.336 1.00 71.06 92 THR A C 1
ATOM 696 O O . THR A 1 92 ? 12.293 -9.540 -2.511 1.00 71.06 92 THR A O 1
ATOM 699 N N . ILE A 1 93 ? 10.146 -10.064 -2.901 1.00 71.44 93 ILE A N 1
ATOM 700 C CA . ILE A 1 93 ? 10.440 -11.209 -3.773 1.00 71.44 93 ILE A CA 1
ATOM 701 C C . ILE A 1 93 ? 11.131 -10.743 -5.061 1.00 71.44 93 ILE A C 1
ATOM 703 O O . ILE A 1 93 ? 12.129 -11.333 -5.469 1.00 71.44 93 ILE A O 1
ATOM 707 N N . PHE A 1 94 ? 10.655 -9.656 -5.676 1.00 66.25 94 PHE A N 1
ATOM 708 C CA . PHE A 1 94 ? 11.255 -9.109 -6.894 1.00 66.25 94 PHE A CA 1
ATOM 709 C C . PHE A 1 94 ? 12.704 -8.657 -6.672 1.00 66.25 94 PHE A C 1
ATOM 711 O O . PHE A 1 94 ? 13.587 -9.032 -7.442 1.00 66.25 94 PHE A O 1
ATOM 718 N N . HIS A 1 95 ? 12.966 -7.926 -5.585 1.00 65.06 95 HIS A N 1
ATOM 719 C CA . HIS A 1 95 ? 14.313 -7.461 -5.251 1.00 65.06 95 HIS A CA 1
ATOM 720 C C . HIS A 1 95 ? 15.253 -8.617 -4.863 1.00 65.06 95 HIS A C 1
ATOM 722 O O . HIS A 1 95 ? 16.456 -8.541 -5.108 1.00 65.06 95 HIS A O 1
ATOM 728 N N . ARG A 1 96 ? 14.728 -9.707 -4.283 1.00 64.75 96 ARG A N 1
ATOM 729 C CA . ARG A 1 96 ? 15.506 -10.932 -4.027 1.00 64.75 96 ARG A CA 1
ATOM 730 C C . ARG A 1 96 ? 15.895 -11.663 -5.313 1.00 64.75 96 ARG A C 1
ATOM 732 O O . ARG A 1 96 ? 16.995 -12.197 -5.381 1.00 64.75 96 ARG A O 1
ATOM 7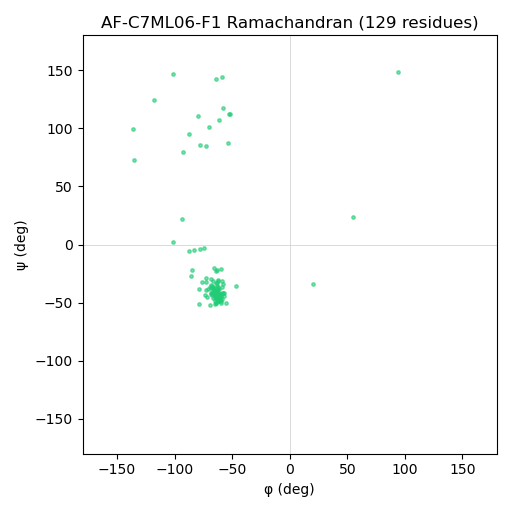39 N N . ASN A 1 97 ? 15.019 -11.681 -6.316 1.00 66.44 97 ASN A N 1
ATOM 740 C CA . ASN A 1 97 ? 15.247 -12.424 -7.557 1.00 66.44 97 ASN A CA 1
ATOM 741 C C . ASN A 1 97 ? 16.083 -11.653 -8.600 1.00 66.44 97 ASN A C 1
ATOM 743 O O . ASN A 1 97 ? 16.679 -12.264 -9.483 1.00 66.44 97 ASN A O 1
ATOM 747 N N . HIS A 1 98 ? 16.137 -10.317 -8.518 1.00 62.69 98 HIS A N 1
ATOM 748 C CA . HIS A 1 98 ? 16.844 -9.469 -9.487 1.00 62.69 98 HIS A CA 1
ATOM 749 C C . HIS A 1 98 ? 17.691 -8.370 -8.813 1.00 62.69 98 HIS A C 1
ATOM 751 O O . HIS A 1 98 ? 17.352 -7.191 -8.904 1.00 62.69 98 HIS A O 1
ATOM 757 N N . PRO A 1 99 ? 18.830 -8.720 -8.183 1.00 62.38 99 PRO A N 1
ATOM 758 C CA . PRO A 1 99 ? 19.676 -7.760 -7.461 1.00 62.38 99 PRO A CA 1
ATOM 759 C C . PRO A 1 99 ? 20.341 -6.696 -8.358 1.00 62.38 99 PRO A C 1
ATOM 761 O O . PRO A 1 99 ? 20.735 -5.642 -7.865 1.00 62.38 99 PRO A O 1
ATOM 764 N N . HIS A 1 100 ? 20.449 -6.944 -9.669 1.00 58.16 100 HIS A N 1
ATOM 765 C CA . HIS A 1 100 ? 21.059 -6.023 -10.643 1.00 58.16 100 HIS A CA 1
ATOM 766 C C . HIS A 1 100 ? 20.099 -4.983 -11.239 1.00 58.16 100 HIS A C 1
ATOM 768 O O . HIS A 1 100 ? 20.539 -4.098 -11.970 1.00 58.16 100 HIS A O 1
ATOM 774 N N . TYR A 1 101 ? 18.803 -5.058 -10.934 1.00 54.91 101 TYR A N 1
ATOM 775 C CA . TYR A 1 101 ? 17.824 -4.063 -11.361 1.00 54.91 101 TYR A CA 1
ATOM 776 C C . TYR A 1 101 ? 17.679 -3.012 -10.257 1.00 54.91 101 TYR A C 1
ATOM 778 O O . TYR A 1 101 ? 16.795 -3.065 -9.413 1.00 54.91 101 TYR A O 1
ATOM 786 N N . ARG A 1 102 ? 18.635 -2.086 -10.209 1.00 55.56 102 ARG A N 1
ATOM 787 C CA . ARG A 1 102 ? 18.470 -0.795 -9.534 1.00 55.56 102 ARG A CA 1
ATOM 788 C C . ARG A 1 102 ? 18.200 0.231 -10.619 1.00 55.56 102 ARG A C 1
ATOM 790 O O . ARG A 1 102 ? 18.717 0.072 -11.721 1.00 55.56 102 ARG A O 1
ATOM 797 N N . PHE A 1 103 ? 17.395 1.251 -10.330 1.00 53.84 103 PHE A N 1
ATOM 798 C CA . PHE A 1 103 ? 17.162 2.386 -11.223 1.00 53.84 103 PHE A CA 1
ATOM 799 C C . PHE A 1 103 ? 18.500 3.014 -11.640 1.00 53.84 103 PHE A C 1
ATOM 801 O O . PHE A 1 103 ? 18.998 3.930 -10.996 1.00 53.84 103 PHE A O 1
ATOM 808 N N . ILE A 1 104 ? 19.098 2.503 -12.712 1.00 54.88 104 ILE A N 1
ATOM 809 C CA . ILE A 1 104 ? 20.085 3.229 -13.485 1.00 54.88 104 ILE A CA 1
ATOM 810 C C . ILE A 1 104 ? 19.211 4.136 -14.346 1.00 54.88 104 ILE A C 1
ATOM 812 O O . ILE A 1 104 ? 18.458 3.601 -15.175 1.00 54.88 104 ILE A O 1
ATOM 816 N N . PRO A 1 105 ? 19.199 5.462 -14.118 1.00 55.22 105 PRO A N 1
ATOM 817 C CA . PRO A 1 105 ? 18.626 6.365 -15.097 1.00 55.22 105 PRO A CA 1
ATOM 818 C C . PRO A 1 105 ? 19.322 6.022 -16.409 1.00 55.22 105 PRO A C 1
ATOM 820 O O . PRO A 1 105 ? 20.541 6.122 -16.514 1.00 55.22 105 PRO A O 1
ATOM 823 N N . VAL A 1 106 ? 18.570 5.472 -17.361 1.00 60.47 106 VAL A N 1
ATOM 824 C CA . VAL A 1 106 ? 19.116 5.266 -18.696 1.00 60.47 106 VAL A CA 1
ATOM 825 C C . VAL A 1 106 ? 19.240 6.671 -19.222 1.00 60.47 106 VAL A C 1
ATOM 827 O O . VAL A 1 106 ? 18.231 7.306 -19.527 1.00 60.47 106 VAL A O 1
ATOM 830 N N . GLU A 1 107 ? 20.464 7.181 -19.185 1.00 57.12 107 GLU A N 1
ATOM 831 C CA . GLU A 1 107 ? 20.824 8.407 -19.860 1.00 57.12 107 GLU A CA 1
ATOM 832 C C . GLU A 1 107 ? 20.359 8.211 -21.296 1.00 57.12 107 GLU A C 1
ATOM 834 O O . GLU A 1 107 ? 20.759 7.254 -21.961 1.00 57.12 107 GLU A O 1
ATOM 839 N N . ALA A 1 108 ? 19.350 8.987 -21.693 1.00 62.22 108 ALA A N 1
ATOM 840 C CA . ALA A 1 108 ? 18.755 8.825 -23.002 1.00 62.22 108 ALA A CA 1
ATOM 841 C C . ALA A 1 108 ? 19.881 9.022 -24.010 1.00 62.22 108 ALA A C 1
ATOM 843 O O . ALA A 1 108 ? 20.485 10.094 -24.049 1.00 62.22 108 ALA A O 1
ATOM 844 N N . GLU A 1 109 ? 20.191 7.984 -24.784 1.00 61.78 109 GLU A N 1
ATOM 845 C CA . GLU A 1 109 ? 21.157 8.115 -25.859 1.00 61.78 109 GLU A CA 1
ATOM 846 C C . GLU A 1 109 ? 20.587 9.153 -26.826 1.00 61.78 109 GLU A C 1
ATOM 848 O O . GLU A 1 109 ? 19.556 8.941 -27.470 1.00 61.78 109 GLU A O 1
ATOM 853 N N . VAL A 1 110 ? 21.184 10.346 -26.823 1.00 64.56 110 VAL A N 1
ATOM 854 C CA . VAL A 1 110 ? 20.759 11.461 -27.666 1.00 64.56 110 VAL A CA 1
ATOM 855 C C . VAL A 1 110 ? 21.192 11.113 -29.086 1.00 64.56 110 VAL A C 1
ATOM 857 O O . VAL A 1 110 ? 22.260 11.504 -29.543 1.00 64.56 110 VAL A O 1
ATOM 860 N N . ILE A 1 111 ? 20.350 10.346 -29.783 1.00 69.94 111 ILE A N 1
ATOM 861 C CA . ILE A 1 111 ? 20.587 9.873 -31.157 1.00 69.94 111 ILE A CA 1
ATOM 862 C C . ILE A 1 111 ? 20.763 11.060 -32.127 1.00 69.94 111 ILE A C 1
ATOM 864 O O . ILE A 1 111 ? 21.375 10.912 -33.182 1.00 69.94 111 ILE A O 1
ATOM 868 N N . ASN A 1 112 ? 20.285 12.261 -31.768 1.00 73.38 112 ASN A N 1
ATOM 869 C CA . ASN A 1 112 ? 20.508 13.481 -32.541 1.00 73.38 112 ASN A CA 1
ATOM 870 C C . ASN A 1 112 ? 20.883 14.674 -31.638 1.00 73.38 112 ASN A C 1
ATOM 872 O O . ASN A 1 112 ? 19.991 15.278 -31.032 1.00 73.38 112 ASN A O 1
ATOM 876 N N . PRO A 1 113 ? 22.176 15.027 -31.514 1.00 70.56 113 PRO A N 1
ATOM 877 C CA . PRO A 1 113 ? 22.584 16.192 -30.741 1.00 70.56 113 PRO A CA 1
ATOM 878 C C . PRO A 1 113 ? 22.028 17.482 -31.371 1.00 70.56 113 PRO A C 1
ATOM 880 O O . PRO A 1 113 ? 21.986 17.609 -32.600 1.00 70.56 113 PRO A O 1
ATOM 883 N N . PRO A 1 114 ? 21.616 18.472 -30.558 1.00 77.25 114 PRO A N 1
ATOM 884 C CA . PRO A 1 114 ? 21.083 19.731 -31.066 1.00 77.25 114 PRO A CA 1
ATOM 885 C C . PRO A 1 114 ? 22.112 20.438 -31.962 1.00 77.25 114 PRO A C 1
ATOM 887 O O . PRO A 1 114 ? 23.313 20.410 -31.691 1.00 77.25 114 PRO A O 1
ATOM 890 N N . ILE A 1 115 ? 21.636 21.113 -33.016 1.00 79.94 115 ILE A N 1
ATOM 891 C CA . ILE A 1 115 ? 22.455 21.774 -34.057 1.00 79.94 115 ILE A CA 1
ATOM 892 C C . ILE A 1 115 ? 23.603 22.620 -33.478 1.00 79.94 115 ILE A C 1
ATOM 894 O O . ILE A 1 115 ? 24.704 22.619 -34.025 1.00 79.94 115 ILE A O 1
ATOM 898 N N . TRP A 1 116 ? 23.386 23.276 -32.338 1.00 75.56 116 TRP A N 1
ATOM 899 C CA . TRP A 1 116 ? 24.395 24.081 -31.646 1.00 75.56 116 TRP A CA 1
ATOM 900 C C . TRP A 1 116 ? 25.653 23.300 -31.244 1.00 75.56 116 TRP A C 1
ATOM 902 O O . TRP A 1 116 ? 26.752 23.836 -31.364 1.00 75.56 116 TRP A O 1
ATOM 912 N N . GLN A 1 117 ? 25.531 22.030 -30.836 1.00 79.25 117 GLN A N 1
ATOM 913 C CA . GLN A 1 117 ? 26.691 21.189 -30.512 1.00 79.25 117 GLN A CA 1
ATOM 914 C C . GLN A 1 117 ? 27.501 20.839 -31.765 1.00 79.25 117 GLN A C 1
ATOM 916 O O . GLN A 1 117 ? 28.731 20.828 -31.721 1.00 79.25 117 GLN A O 1
ATOM 921 N N . ARG A 1 118 ? 26.824 20.620 -32.901 1.00 78.12 118 ARG A N 1
ATOM 922 C CA . ARG A 1 118 ? 27.482 20.366 -34.192 1.00 78.12 118 ARG A CA 1
ATOM 923 C C . ARG A 1 118 ? 28.244 21.599 -34.670 1.00 78.12 118 ARG A C 1
ATOM 925 O O . ARG A 1 118 ? 29.416 21.483 -35.010 1.00 78.12 118 ARG A O 1
ATOM 932 N N . ILE A 1 119 ? 27.621 22.778 -34.607 1.00 81.62 119 ILE A N 1
ATOM 933 C CA . ILE A 1 119 ? 28.262 24.049 -34.980 1.00 81.62 119 ILE A CA 1
ATOM 934 C C . ILE A 1 119 ? 29.458 24.341 -34.066 1.00 81.62 119 ILE A C 1
ATOM 936 O O . ILE A 1 119 ? 30.530 24.686 -34.556 1.00 81.62 119 ILE A O 1
ATOM 940 N N . ALA A 1 120 ? 29.315 24.157 -32.750 1.00 83.69 120 ALA A N 1
ATOM 941 C CA . ALA A 1 120 ? 30.404 24.368 -31.799 1.00 83.69 120 ALA A CA 1
ATOM 942 C C . ALA A 1 120 ? 31.597 23.435 -32.065 1.00 83.69 120 ALA A C 1
ATOM 944 O O . ALA A 1 120 ? 32.739 23.893 -32.076 1.00 83.69 120 ALA A O 1
ATOM 945 N N . ALA A 1 121 ? 31.345 22.152 -32.348 1.00 82.44 121 ALA A N 1
ATOM 946 C CA . ALA A 1 121 ? 32.391 21.196 -32.707 1.00 82.44 121 ALA A CA 1
ATOM 947 C C . ALA A 1 121 ? 33.097 21.573 -34.020 1.00 82.44 121 ALA A C 1
ATOM 949 O O . ALA A 1 121 ? 34.314 21.429 -34.140 1.00 82.44 121 ALA A O 1
ATOM 950 N N . GLU A 1 122 ? 32.356 22.094 -34.996 1.00 84.56 122 GLU A N 1
ATOM 951 C CA . GLU A 1 122 ? 32.890 22.493 -36.298 1.00 84.56 122 GLU A CA 1
ATOM 952 C C . GLU A 1 122 ? 33.730 23.776 -36.210 1.00 84.56 122 GLU A C 1
ATOM 954 O O . GLU A 1 122 ? 34.808 23.860 -36.802 1.00 84.56 122 GLU A O 1
ATOM 959 N N . VAL A 1 123 ? 33.295 24.745 -35.399 1.00 84.25 123 VAL A N 1
ATOM 960 C CA . VAL A 1 123 ? 34.057 25.962 -35.082 1.00 84.25 123 VAL A CA 1
ATOM 961 C C . VAL A 1 123 ? 35.326 25.617 -34.306 1.00 84.25 123 VAL A C 1
ATOM 963 O O . VAL A 1 123 ? 36.408 26.077 -34.670 1.00 84.25 123 VAL A O 1
ATOM 966 N N . LEU A 1 124 ? 35.226 24.761 -33.287 1.00 84.06 124 LEU A N 1
ATOM 967 C CA . LEU A 1 124 ? 36.374 24.315 -32.499 1.00 84.06 124 LEU A CA 1
ATOM 968 C C . LEU A 1 124 ? 37.408 23.596 -33.377 1.00 84.06 124 LEU A C 1
ATOM 970 O O . LEU A 1 124 ? 38.602 23.873 -33.276 1.00 84.06 124 LEU A O 1
ATOM 974 N N . ARG A 1 125 ? 36.955 22.736 -34.298 1.00 85.06 125 ARG A N 1
ATOM 975 C CA . ARG A 1 125 ? 37.821 22.027 -35.251 1.00 85.06 125 ARG A CA 1
ATOM 976 C C . ARG A 1 125 ? 38.518 22.990 -36.221 1.00 85.06 125 ARG A C 1
ATOM 978 O O . ARG A 1 125 ? 39.702 22.817 -36.495 1.00 85.06 125 ARG A O 1
ATOM 985 N N . ARG A 1 126 ? 37.831 24.039 -36.692 1.00 83.75 126 ARG A N 1
ATOM 986 C CA . ARG A 1 126 ? 38.442 25.089 -37.533 1.00 83.75 126 ARG A CA 1
ATOM 987 C C . ARG A 1 126 ? 39.460 25.940 -36.779 1.00 83.75 126 ARG A C 1
ATOM 989 O O . ARG A 1 126 ? 40.456 26.338 -37.370 1.00 83.75 126 ARG A O 1
ATOM 996 N N . LEU A 1 127 ? 39.230 26.218 -35.498 1.00 79.81 127 LEU A N 1
ATOM 997 C CA . LEU A 1 127 ? 40.169 26.978 -34.668 1.00 79.81 127 LEU A CA 1
ATOM 998 C C . LEU A 1 127 ? 41.432 26.173 -34.343 1.00 79.81 127 LEU A C 1
ATOM 1000 O O . LEU A 1 127 ? 42.526 26.727 -34.375 1.00 79.81 127 LEU A O 1
ATOM 1004 N N . LEU A 1 128 ? 41.292 24.869 -34.095 1.00 79.62 128 LEU A N 1
ATOM 1005 C CA . LEU A 1 128 ? 42.418 23.958 -33.868 1.00 79.62 128 LEU A CA 1
ATOM 1006 C C . LEU A 1 128 ? 43.288 23.758 -35.112 1.00 79.62 128 LEU A C 1
ATOM 1008 O O . LEU A 1 128 ? 44.491 23.597 -34.973 1.00 79.62 128 LEU A O 1
ATOM 1012 N N . HIS A 1 129 ? 42.707 23.815 -36.313 1.00 68.62 129 HIS A N 1
ATOM 1013 C CA . HIS A 1 129 ? 43.461 23.685 -37.563 1.00 68.62 129 HIS A CA 1
ATOM 1014 C C . HIS A 1 129 ? 44.121 24.996 -38.034 1.00 68.62 129 HIS A C 1
ATOM 1016 O O . HIS A 1 129 ? 44.817 25.008 -39.045 1.00 68.62 129 HIS A O 1
ATOM 1022 N N . ARG A 1 130 ? 43.871 26.109 -37.330 1.00 61.88 130 ARG A N 1
ATOM 1023 C CA . ARG A 1 130 ? 44.437 27.435 -37.625 1.00 61.88 130 ARG A CA 1
ATOM 1024 C C . ARG A 1 130 ? 45.614 27.807 -36.709 1.00 61.88 130 ARG A C 1
ATOM 1026 O O . ARG A 1 130 ? 46.119 28.923 -36.818 1.00 61.88 130 ARG A O 1
ATOM 1033 N N . ARG A 1 131 ? 46.016 26.905 -35.810 1.00 52.84 131 ARG A N 1
ATOM 1034 C CA . ARG A 1 131 ? 47.338 26.894 -35.169 1.00 52.84 131 ARG A CA 1
ATOM 1035 C C . ARG A 1 131 ? 48.232 25.897 -35.889 1.00 52.84 131 ARG A C 1
ATOM 1037 O O . ARG A 1 131 ? 49.455 26.131 -35.844 1.00 52.84 131 ARG A O 1
#

Foldseek 3Di:
DVVVVVVVVVLVVLVVVVVVVLVCLVVVPPDDDPVLQVCLVVQLVVLVVQLVVLVVQLVVCVVVVPPVSNVVSVSSNVSSVVSNVSSVVSNVVSCVVCVPPDPPPPPPPCPDDPVVVVVVVVVVVVVVVVD

Radius of gyration: 25.99 Å; Cα contacts (8 Å, |Δi|>4): 50; chains: 1; bounding box: 77×41×58 Å

pLDDT: mean 70.71, std 11.33, range [44.03, 87.31]

Organism: Cryptobacterium curtum (strain ATCC 700683 / DSM 15641 / CCUG 43107 / 12-3) (NCBI:txid469378)